Protein AF-A0A2H0HUX7-F1 (afdb_monomer)

Secondary structure (DSSP, 8-state):
--SSPP------S---GGGTTEEEEE--TT--EEEEEEETTEEEE--HHHHHHHHHHHHH----SSEEEEEGGGG----PPP-

Structure (mmCIF, N/CA/C/O backbone):
data_AF-A0A2H0HUX7-F1
#
_entry.id   AF-A0A2H0HUX7-F1
#
loop_
_atom_site.group_PDB
_atom_site.id
_atom_site.type_symbol
_atom_site.label_atom_id
_atom_site.label_alt_id
_atom_site.label_comp_id
_atom_site.label_asym_id
_atom_site.label_entity_id
_atom_site.label_seq_id
_atom_site.pdbx_PDB_ins_code
_atom_site.Cartn_x
_atom_site.Cartn_y
_atom_site.Cartn_z
_atom_site.occupancy
_atom_site.B_iso_or_equiv
_atom_site.auth_seq_id
_atom_site.auth_comp_id
_atom_site.auth_asym_id
_atom_site.auth_atom_id
_atom_site.pdbx_PDB_model_num
ATOM 1 N N . ASN A 1 1 ? 4.380 12.517 -16.553 1.00 61.72 1 ASN A N 1
ATOM 2 C CA . ASN A 1 1 ? 4.896 11.933 -15.295 1.00 61.72 1 ASN A CA 1
ATOM 3 C C . ASN A 1 1 ? 5.538 13.002 -14.440 1.00 61.72 1 ASN A C 1
ATOM 5 O O . ASN A 1 1 ? 6.414 13.715 -14.922 1.00 61.72 1 ASN A O 1
ATOM 9 N N . THR A 1 2 ? 5.040 13.152 -13.217 1.00 68.56 2 THR A N 1
ATOM 10 C CA . THR A 1 2 ? 5.615 13.992 -12.158 1.00 68.56 2 THR A CA 1
ATOM 11 C C . THR A 1 2 ? 6.615 13.160 -11.347 1.00 68.56 2 THR A C 1
ATOM 13 O O . THR A 1 2 ? 6.593 11.936 -11.422 1.00 68.56 2 THR A O 1
ATOM 16 N N . GLY A 1 3 ? 7.503 13.809 -10.589 1.00 74.81 3 GLY A N 1
ATOM 17 C CA . GLY A 1 3 ? 8.406 13.128 -9.645 1.00 74.81 3 GLY A CA 1
ATOM 18 C C . GLY A 1 3 ? 7.765 12.843 -8.282 1.00 74.81 3 GLY A C 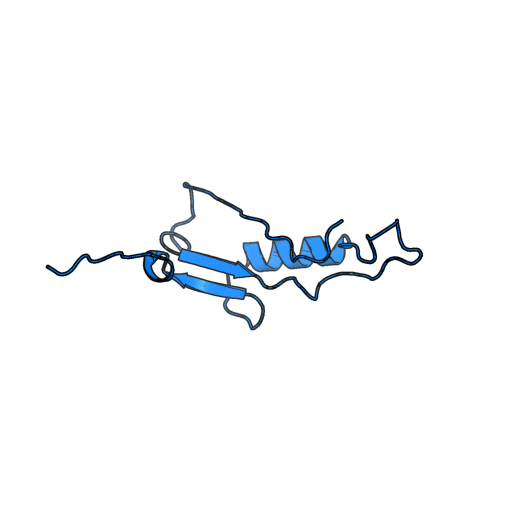1
ATOM 19 O O . GLY A 1 3 ? 8.478 12.606 -7.317 1.00 74.81 3 GLY A O 1
ATOM 20 N N . ILE A 1 4 ? 6.438 12.950 -8.183 1.00 82.88 4 ILE A N 1
ATOM 21 C CA . ILE A 1 4 ? 5.689 12.766 -6.938 1.00 82.88 4 ILE A CA 1
ATOM 22 C C . ILE A 1 4 ? 5.163 11.330 -6.917 1.00 82.88 4 ILE A C 1
ATOM 24 O O . ILE A 1 4 ? 4.773 10.798 -7.959 1.00 82.88 4 ILE A O 1
ATOM 28 N N . ALA A 1 5 ? 5.143 10.713 -5.736 1.00 85.31 5 ALA A N 1
ATOM 29 C CA . ALA A 1 5 ? 4.565 9.390 -5.549 1.00 85.31 5 ALA A CA 1
ATOM 30 C C . ALA A 1 5 ? 3.093 9.356 -5.994 1.00 85.31 5 ALA A C 1
ATOM 32 O O . ALA A 1 5 ? 2.333 10.305 -5.794 1.00 85.31 5 ALA A O 1
ATOM 33 N N . THR A 1 6 ? 2.697 8.246 -6.612 1.00 89.25 6 THR A N 1
ATOM 34 C CA . THR A 1 6 ? 1.306 7.989 -6.995 1.00 89.25 6 THR A CA 1
ATOM 35 C C . THR A 1 6 ? 0.685 7.037 -5.989 1.00 89.25 6 THR A C 1
ATOM 37 O O . THR A 1 6 ? 1.305 6.047 -5.613 1.00 89.25 6 THR A O 1
ATOM 40 N N . TYR A 1 7 ? -0.550 7.323 -5.591 1.00 94.19 7 TYR A N 1
ATOM 41 C CA . TYR A 1 7 ? -1.319 6.494 -4.670 1.00 94.19 7 TYR A CA 1
ATOM 42 C C . TYR A 1 7 ? -2.549 5.942 -5.384 1.00 94.19 7 TYR A C 1
ATOM 44 O O . TYR A 1 7 ? -3.188 6.651 -6.163 1.00 94.19 7 TYR A O 1
ATOM 52 N N . VAL A 1 8 ? -2.891 4.686 -5.097 1.00 95.00 8 VAL A N 1
ATOM 53 C CA . VAL A 1 8 ? -4.087 4.021 -5.623 1.00 95.00 8 VAL A CA 1
ATOM 54 C C . VAL A 1 8 ? -5.001 3.678 -4.455 1.00 95.00 8 VAL A C 1
ATOM 56 O O . VAL A 1 8 ? -4.579 3.031 -3.502 1.00 95.00 8 VAL A O 1
ATOM 59 N N . TRP A 1 9 ? -6.259 4.108 -4.539 1.00 96.19 9 TRP A N 1
ATOM 60 C CA . TRP A 1 9 ? -7.265 3.868 -3.508 1.00 96.19 9 TRP A CA 1
ATOM 61 C C . TRP A 1 9 ? -8.289 2.845 -3.989 1.00 96.19 9 TRP A C 1
ATOM 63 O O . TRP A 1 9 ? -8.949 3.051 -5.006 1.00 96.19 9 TRP A O 1
ATOM 73 N N . VAL A 1 10 ? -8.452 1.764 -3.227 1.00 95.44 10 VAL A N 1
ATOM 74 C CA . VAL A 1 10 ? -9.497 0.758 -3.450 1.00 95.44 10 VAL A CA 1
ATOM 75 C C . VAL A 1 10 ? -10.548 0.902 -2.355 1.00 95.44 10 VAL A C 1
ATOM 77 O O . VAL A 1 10 ? -10.280 0.660 -1.178 1.00 95.44 10 VAL A O 1
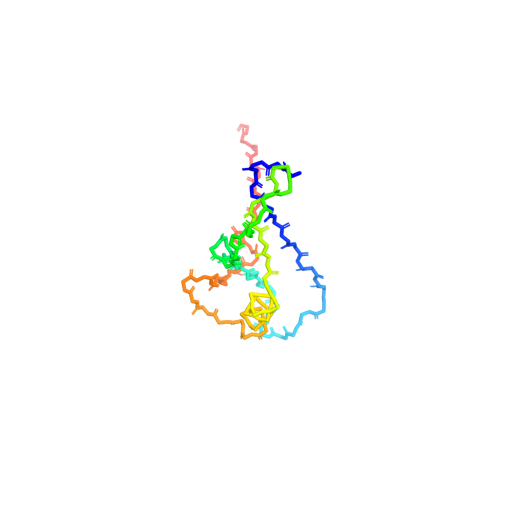ATOM 80 N N . LEU A 1 11 ? -11.757 1.311 -2.740 1.00 94.88 11 LEU A N 1
ATOM 81 C CA . LEU A 1 11 ? -12.856 1.593 -1.818 1.00 94.88 11 LEU A CA 1
ATOM 82 C C . LEU A 1 11 ? -13.998 0.599 -2.033 1.00 94.88 11 LEU A C 1
ATOM 84 O O . LEU A 1 11 ? -14.417 0.342 -3.158 1.00 94.88 11 LEU A O 1
ATOM 88 N N . SER A 1 12 ? -14.524 0.047 -0.940 1.00 93.56 12 SER A N 1
ATOM 89 C CA . SER A 1 12 ? -15.704 -0.817 -0.973 1.00 93.56 12 SER A CA 1
ATOM 90 C C . SER A 1 12 ? -16.478 -0.728 0.335 1.00 93.56 12 SER A C 1
ATOM 92 O O . SER A 1 12 ? -15.907 -0.878 1.417 1.00 93.56 12 SER A O 1
ATOM 9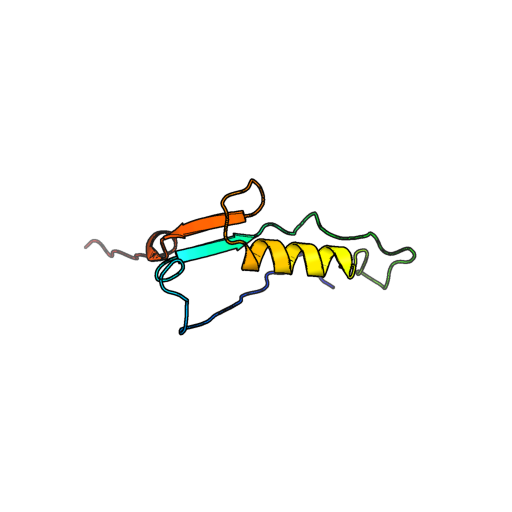4 N N . ASN A 1 13 ? -17.797 -0.565 0.217 1.00 93.44 13 ASN A N 1
ATOM 95 C CA . ASN A 1 13 ? -18.738 -0.648 1.339 1.00 93.44 13 ASN A CA 1
ATOM 96 C C . ASN A 1 13 ? -19.169 -2.097 1.632 1.00 93.44 13 ASN A C 1
ATOM 98 O O . ASN A 1 13 ? -19.854 -2.361 2.617 1.00 93.44 13 ASN A O 1
ATOM 102 N N . ARG A 1 14 ? -18.769 -3.055 0.785 1.00 95.50 14 ARG A N 1
ATOM 103 C CA . ARG A 1 14 ? -19.103 -4.482 0.897 1.00 95.50 14 ARG A CA 1
ATOM 104 C C . ARG A 1 14 ? -17.852 -5.29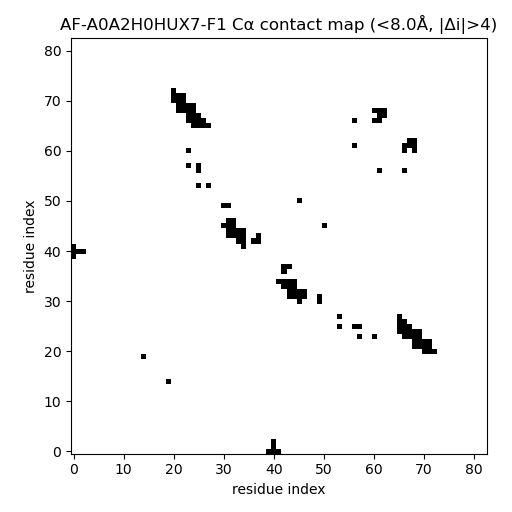1 1.234 1.00 95.50 14 ARG A C 1
ATOM 106 O O . ARG A 1 14 ? -17.404 -6.116 0.445 1.00 95.50 14 ARG A O 1
ATOM 113 N N . LYS A 1 15 ? -17.260 -5.019 2.399 1.00 95.69 15 LYS A N 1
ATOM 114 C CA . LYS A 1 15 ? -16.097 -5.771 2.894 1.00 95.69 15 LYS A CA 1
ATOM 115 C C . LYS A 1 15 ? -16.537 -7.091 3.552 1.00 95.69 15 LYS A C 1
ATOM 117 O O . LYS A 1 15 ? -17.550 -7.085 4.265 1.00 95.69 15 LYS A O 1
ATOM 122 N N . PRO A 1 16 ? -15.794 -8.201 3.364 1.00 95.75 16 PRO A N 1
ATOM 123 C CA . PRO A 1 16 ? -16.007 -9.421 4.140 1.00 95.75 16 PRO A CA 1
ATOM 124 C C . PRO A 1 16 ? -15.805 -9.136 5.634 1.00 95.75 16 PRO A C 1
ATOM 126 O O . PRO A 1 16 ? -15.118 -8.181 5.998 1.00 95.75 16 PRO A O 1
ATOM 129 N N . ALA A 1 17 ? -16.415 -9.951 6.499 1.00 96.75 17 ALA A N 1
ATOM 130 C CA . ALA A 1 17 ? -16.481 -9.685 7.939 1.00 96.75 17 ALA A CA 1
ATOM 131 C C . ALA A 1 17 ? -15.105 -9.399 8.566 1.00 96.75 17 ALA A C 1
ATOM 133 O O . ALA A 1 17 ? -14.967 -8.417 9.288 1.00 96.75 17 ALA A O 1
ATOM 134 N N . HIS A 1 18 ? -14.085 -10.178 8.197 1.00 95.06 18 HIS A N 1
ATOM 135 C CA . HIS A 1 18 ? -12.721 -10.053 8.714 1.00 95.06 18 HIS A CA 1
ATOM 136 C C . HIS A 1 18 ? -11.964 -8.788 8.268 1.00 95.06 18 HIS A C 1
ATOM 138 O O . HIS A 1 18 ? -10.874 -8.569 8.767 1.00 95.06 18 HIS A O 1
ATOM 144 N N . ARG A 1 19 ? -12.500 -7.970 7.343 1.00 96.56 19 ARG A N 1
ATOM 145 C CA . ARG A 1 19 ? -11.890 -6.691 6.904 1.00 96.56 19 ARG A CA 1
ATOM 146 C C . ARG A 1 19 ? -12.724 -5.459 7.256 1.00 96.56 19 ARG A C 1
ATOM 148 O O . ARG A 1 19 ? -12.367 -4.330 6.902 1.00 96.56 19 ARG A O 1
ATOM 155 N N . LYS A 1 20 ? -13.908 -5.644 7.850 1.00 96.19 20 LYS A N 1
ATOM 156 C CA . LYS A 1 20 ? -14.796 -4.522 8.185 1.00 96.19 20 LYS A CA 1
ATOM 157 C C . LYS A 1 20 ? -14.149 -3.652 9.259 1.00 96.19 20 LYS A C 1
ATOM 159 O O . LYS A 1 20 ? -13.543 -4.155 10.192 1.00 96.19 20 LYS A O 1
ATOM 164 N N . GLY A 1 21 ? -14.282 -2.334 9.108 1.00 95.19 21 GLY A N 1
ATOM 165 C CA . GLY A 1 21 ? -13.675 -1.375 10.034 1.00 95.19 21 GLY A CA 1
ATOM 166 C C . GLY A 1 21 ? -12.154 -1.251 9.916 1.00 95.19 21 GLY A C 1
ATOM 167 O O . GLY A 1 21 ? -11.571 -0.490 10.676 1.00 95.19 21 GLY A O 1
ATOM 168 N N . GLN A 1 22 ? -11.519 -1.930 8.956 1.00 96.31 22 GLN A N 1
ATOM 169 C CA . GLN A 1 22 ? -10.071 -1.896 8.766 1.00 96.31 22 GLN A CA 1
ATOM 170 C C . GLN A 1 22 ? -9.662 -1.283 7.425 1.00 96.31 22 GLN A C 1
ATOM 172 O O . GLN A 1 22 ? -10.415 -1.282 6.439 1.00 96.31 22 GLN A O 1
ATOM 177 N N . VAL A 1 23 ? -8.433 -0.779 7.403 1.00 97.00 23 VAL A N 1
ATOM 178 C CA . VAL A 1 23 ? -7.731 -0.228 6.244 1.00 97.00 23 VAL A CA 1
ATOM 179 C C . VAL A 1 23 ? -6.390 -0.943 6.132 1.00 97.00 23 VAL A C 1
ATOM 181 O O . VAL A 1 23 ? -5.651 -1.008 7.108 1.00 97.00 23 VAL A O 1
ATOM 184 N N . GLN A 1 24 ? -6.087 -1.462 4.945 1.00 98.19 24 GLN A N 1
ATOM 185 C CA . GLN A 1 24 ? -4.777 -2.017 4.616 1.00 98.19 24 GLN A CA 1
ATOM 186 C C . GLN A 1 24 ? -3.994 -0.966 3.829 1.00 98.19 24 GLN A C 1
ATOM 188 O O . GLN A 1 24 ? -4.493 -0.456 2.824 1.00 98.19 24 GLN A O 1
ATOM 193 N N . LEU A 1 25 ? -2.789 -0.641 4.285 1.00 98.12 25 LEU A N 1
ATOM 194 C CA . LEU A 1 25 ? -1.830 0.181 3.557 1.00 98.12 25 LEU A CA 1
ATOM 195 C C . LEU A 1 25 ? -0.755 -0.730 2.978 1.00 98.12 25 LEU A C 1
ATOM 197 O O . LEU A 1 25 ? -0.124 -1.471 3.728 1.00 98.12 25 LEU A O 1
ATOM 201 N N . ILE A 1 26 ? -0.558 -0.658 1.663 1.00 98.44 26 ILE A N 1
ATOM 202 C CA . ILE A 1 26 ? 0.454 -1.439 0.950 1.00 98.44 26 ILE A CA 1
ATOM 203 C C . ILE A 1 26 ? 1.513 -0.483 0.398 1.00 98.44 26 ILE A C 1
ATOM 205 O O . ILE A 1 26 ? 1.191 0.388 -0.414 1.00 98.44 26 ILE A O 1
ATOM 209 N N . ASP A 1 27 ? 2.765 -0.642 0.825 1.00 98.06 27 ASP A N 1
ATOM 210 C CA . ASP A 1 27 ? 3.914 0.071 0.263 1.00 98.06 27 ASP A CA 1
ATOM 211 C C . ASP A 1 27 ? 4.511 -0.719 -0.906 1.00 98.06 27 ASP A C 1
ATOM 213 O O . ASP A 1 27 ? 5.369 -1.585 -0.746 1.00 98.06 27 ASP A O 1
ATOM 217 N N . ALA A 1 28 ? 4.044 -0.388 -2.108 1.00 96.81 28 ALA A N 1
ATOM 218 C CA . ALA A 1 28 ? 4.548 -0.933 -3.364 1.00 96.81 28 ALA A CA 1
ATOM 219 C C . ALA A 1 28 ? 5.614 -0.037 -4.026 1.00 96.81 28 ALA A C 1
ATOM 221 O O . ALA A 1 28 ? 5.905 -0.201 -5.211 1.00 96.81 28 ALA A O 1
ATOM 222 N N . SER A 1 29 ? 6.185 0.941 -3.309 1.00 94.38 29 SER A N 1
ATOM 223 C CA . SER A 1 29 ? 7.060 1.964 -3.907 1.00 94.38 29 SER A CA 1
ATOM 224 C C . SER A 1 29 ? 8.325 1.402 -4.559 1.00 94.38 29 SER A C 1
ATOM 226 O O . SER A 1 29 ? 8.872 2.035 -5.459 1.00 94.38 29 SER A O 1
ATOM 228 N N . GLN A 1 30 ? 8.769 0.219 -4.128 1.00 94.75 30 GLN A N 1
ATOM 229 C CA . GLN A 1 30 ? 9.949 -0.475 -4.652 1.00 94.75 30 GLN A CA 1
ATOM 230 C C . GLN A 1 30 ? 9.609 -1.605 -5.637 1.00 94.75 30 GLN A C 1
ATOM 232 O O . GLN A 1 30 ? 10.510 -2.285 -6.122 1.00 94.75 30 GLN A O 1
ATOM 237 N N . TRP A 1 31 ? 8.328 -1.848 -5.928 1.00 95.94 31 TRP A N 1
ATOM 238 C CA . TRP A 1 31 ? 7.893 -2.946 -6.796 1.00 95.94 31 TRP A CA 1
ATOM 239 C C . TRP A 1 31 ? 7.693 -2.441 -8.215 1.00 95.94 31 TRP A C 1
ATOM 241 O O . TRP A 1 31 ? 6.578 -2.180 -8.651 1.00 95.94 31 TRP A O 1
ATOM 251 N N . PHE A 1 32 ? 8.798 -2.230 -8.914 1.00 94.38 32 PHE A N 1
ATOM 252 C CA . PHE A 1 32 ? 8.792 -1.784 -10.296 1.00 94.38 32 PHE A CA 1
ATOM 253 C C . PHE A 1 32 ? 10.051 -2.266 -11.006 1.00 94.38 32 PHE A C 1
ATOM 255 O O . PHE A 1 32 ? 11.072 -2.577 -10.388 1.00 94.38 32 PHE A O 1
ATOM 262 N N . LYS A 1 33 ? 10.012 -2.227 -12.334 1.00 93.12 33 LYS A N 1
ATOM 263 C CA . LYS A 1 33 ? 11.192 -2.387 -13.179 1.00 93.12 33 LYS A CA 1
ATOM 264 C C . LYS A 1 33 ? 11.574 -1.036 -13.786 1.00 93.12 33 LYS A C 1
ATOM 266 O O . LYS A 1 33 ? 10.692 -0.273 -14.196 1.00 93.12 33 LYS A O 1
ATOM 271 N N . PRO A 1 34 ? 12.868 -0.684 -13.832 1.00 91.88 34 PRO A N 1
ATOM 272 C CA . PRO A 1 34 ? 13.302 0.480 -14.586 1.00 91.88 34 PRO A CA 1
ATOM 273 C C . PRO A 1 34 ? 13.035 0.245 -16.077 1.00 91.88 34 PRO A C 1
ATOM 275 O O . PRO A 1 34 ? 13.215 -0.858 -16.593 1.00 91.88 34 PRO A O 1
ATOM 278 N N . LEU A 1 35 ? 12.632 1.292 -16.790 1.00 91.44 35 LEU A N 1
ATOM 279 C CA . LEU A 1 35 ? 12.447 1.219 -18.233 1.00 91.44 35 LEU A CA 1
ATOM 280 C C . LEU A 1 35 ? 13.799 1.086 -18.937 1.00 91.44 35 LEU A C 1
ATOM 282 O O . LEU A 1 35 ? 14.727 1.847 -18.673 1.00 91.44 35 LEU A O 1
ATOM 286 N N . ARG A 1 36 ? 13.880 0.192 -19.931 1.00 89.06 36 ARG A N 1
ATOM 287 C CA . ARG A 1 36 ? 15.074 0.053 -20.788 1.00 89.06 36 ARG A CA 1
ATOM 288 C C . ARG A 1 36 ? 15.423 1.353 -21.528 1.00 89.06 36 ARG A C 1
ATOM 290 O O . ARG A 1 36 ? 16.590 1.622 -21.796 1.00 89.06 36 ARG A O 1
ATOM 297 N N . LYS A 1 37 ? 14.409 2.147 -21.883 1.00 90.56 37 LYS A N 1
ATOM 298 C CA . LYS A 1 37 ? 14.544 3.492 -22.453 1.00 90.56 37 LYS A CA 1
ATOM 299 C C . LYS A 1 37 ? 13.482 4.393 -21.832 1.00 90.56 37 LYS A C 1
ATOM 301 O O . LYS A 1 37 ? 12.295 4.089 -21.920 1.00 90.56 37 LYS A O 1
ATOM 306 N N . ASN A 1 38 ? 13.908 5.504 -21.237 1.00 88.38 38 ASN A N 1
ATOM 307 C CA . ASN A 1 38 ? 12.989 6.457 -20.618 1.00 88.38 38 ASN A CA 1
ATOM 308 C C . ASN A 1 38 ? 12.027 7.059 -21.652 1.00 88.38 38 ASN A C 1
ATOM 310 O O . ASN A 1 38 ? 12.417 7.396 -22.773 1.00 88.38 38 ASN A O 1
ATOM 314 N N . LEU A 1 39 ? 10.774 7.245 -21.242 1.00 84.94 39 LEU A N 1
ATOM 315 C CA . LEU A 1 39 ? 9.737 7.928 -22.015 1.00 84.94 39 LEU A CA 1
ATOM 316 C C . LEU A 1 39 ? 9.473 9.291 -21.369 1.00 84.94 39 LEU A C 1
ATOM 318 O O . LEU A 1 39 ? 8.629 9.441 -20.480 1.00 84.94 39 LEU A O 1
ATOM 322 N N . GLY A 1 40 ? 10.256 10.294 -21.772 1.00 86.12 40 GLY A N 1
ATOM 323 C CA . GLY A 1 40 ? 10.262 11.606 -21.126 1.00 86.12 40 GLY A CA 1
ATOM 324 C C . GLY A 1 40 ? 10.660 11.488 -19.651 1.00 86.12 40 GLY A C 1
ATOM 325 O O . GLY A 1 40 ? 11.728 10.976 -19.333 1.00 86.12 40 GLY A O 1
ATOM 326 N N . LYS A 1 41 ? 9.781 11.929 -18.742 1.00 84.62 41 LYS A N 1
ATOM 327 C CA . LYS A 1 41 ? 9.972 11.800 -17.283 1.00 84.62 41 LYS A CA 1
ATOM 328 C C . LYS A 1 41 ? 9.559 10.430 -16.718 1.00 84.62 41 LYS A C 1
ATOM 330 O O . LYS A 1 41 ? 9.626 10.236 -15.510 1.00 84.62 41 LYS A O 1
ATOM 335 N N . LYS A 1 42 ? 9.073 9.496 -17.547 1.00 84.62 42 LYS A N 1
ATOM 336 C CA . LYS A 1 42 ? 8.786 8.116 -17.127 1.00 84.62 42 LYS A CA 1
ATOM 337 C C . LYS A 1 42 ? 10.063 7.286 -17.223 1.00 84.62 42 LYS A C 1
ATOM 339 O O . LYS A 1 42 ? 10.609 7.139 -18.314 1.00 84.62 42 LYS A O 1
ATOM 344 N N . ASN A 1 43 ? 10.488 6.723 -16.100 1.00 86.56 43 ASN A N 1
ATOM 345 C CA . ASN A 1 43 ? 11.689 5.895 -15.974 1.00 86.56 43 ASN A CA 1
ATOM 346 C C . ASN A 1 43 ? 11.425 4.514 -15.348 1.00 86.56 43 ASN A C 1
ATOM 348 O O . ASN A 1 43 ? 12.332 3.691 -15.338 1.00 86.56 43 ASN A O 1
ATOM 352 N N . CYS A 1 44 ? 10.204 4.241 -14.880 1.00 91.25 44 CYS A N 1
ATOM 353 C CA . CYS A 1 44 ? 9.820 2.970 -14.266 1.00 91.25 44 CYS A CA 1
ATOM 354 C C . CYS A 1 44 ? 8.493 2.450 -14.836 1.00 91.25 44 CYS A C 1
ATOM 356 O O . CYS A 1 44 ? 7.668 3.221 -15.347 1.00 91.25 44 CYS A O 1
ATOM 358 N N . GLU A 1 45 ? 8.278 1.144 -14.718 1.00 92.50 45 GLU A N 1
ATOM 359 C CA . GLU A 1 45 ? 7.027 0.461 -15.033 1.00 92.50 45 GLU A CA 1
ATOM 360 C C . GLU A 1 45 ? 6.696 -0.625 -14.007 1.00 92.50 45 GLU A C 1
ATOM 362 O O . GLU A 1 45 ? 7.591 -1.220 -13.414 1.00 92.50 45 GLU A O 1
ATOM 367 N N . LEU A 1 46 ? 5.401 -0.880 -13.816 1.00 94.44 46 LEU A N 1
ATOM 368 C CA . LEU A 1 46 ? 4.928 -2.063 -13.103 1.00 94.44 46 LEU A CA 1
ATOM 369 C C . LEU A 1 46 ? 4.860 -3.209 -14.106 1.00 94.44 46 LEU A C 1
ATOM 371 O O . LEU A 1 46 ? 4.133 -3.117 -15.099 1.00 94.44 46 LEU A O 1
ATOM 375 N N . SER A 1 47 ? 5.622 -4.267 -13.861 1.00 95.31 47 SER A N 1
ATOM 376 C CA . SER A 1 47 ? 5.531 -5.485 -14.657 1.00 95.31 47 SER A CA 1
ATOM 377 C C . SER A 1 47 ? 4.309 -6.322 -14.257 1.00 95.31 47 SER A C 1
ATOM 379 O O . SER A 1 47 ? 3.731 -6.088 -13.191 1.00 95.31 47 SER A O 1
ATOM 381 N N . PRO A 1 48 ? 3.890 -7.302 -15.077 1.00 97.25 48 PRO A N 1
ATOM 382 C CA . PRO A 1 48 ? 2.810 -8.214 -14.705 1.00 97.25 48 PRO A CA 1
ATOM 383 C C . PRO A 1 48 ? 3.049 -8.895 -13.352 1.00 97.25 48 PRO A C 1
ATOM 385 O O . PRO A 1 48 ? 2.116 -9.022 -12.564 1.00 97.25 48 PRO A O 1
ATOM 388 N N . GLU A 1 49 ? 4.302 -9.245 -13.048 1.00 97.88 49 GLU A N 1
ATOM 389 C CA . GLU A 1 49 ? 4.673 -9.859 -11.772 1.00 97.88 49 GLU A CA 1
ATOM 390 C C . GLU A 1 49 ? 4.504 -8.890 -10.591 1.00 97.88 49 GLU A C 1
ATOM 392 O O . GLU A 1 49 ? 4.043 -9.290 -9.522 1.00 97.88 49 GLU A O 1
ATOM 397 N N . ASP A 1 50 ? 4.822 -7.604 -10.781 1.00 97.50 50 ASP A N 1
ATOM 398 C CA . ASP A 1 50 ? 4.627 -6.577 -9.748 1.00 97.50 50 ASP A CA 1
ATOM 399 C C . ASP A 1 50 ? 3.134 -6.359 -9.470 1.00 97.50 50 ASP A C 1
ATOM 401 O O . ASP A 1 50 ? 2.708 -6.278 -8.318 1.00 97.50 50 ASP A O 1
ATOM 405 N N . ILE A 1 51 ? 2.317 -6.313 -10.527 1.00 97.06 51 ILE A N 1
ATOM 406 C CA . ILE A 1 51 ? 0.858 -6.168 -10.421 1.00 97.06 51 ILE A CA 1
ATOM 407 C C . ILE A 1 51 ? 0.253 -7.374 -9.699 1.00 97.06 51 ILE A C 1
ATOM 409 O O . ILE A 1 51 ? -0.601 -7.210 -8.821 1.00 97.06 51 ILE A O 1
ATOM 413 N N . GLU A 1 52 ? 0.698 -8.583 -10.042 1.00 98.25 52 GLU A N 1
ATOM 414 C CA . GLU A 1 52 ? 0.264 -9.804 -9.373 1.00 98.25 52 GLU A CA 1
ATOM 415 C C . GLU A 1 52 ? 0.662 -9.796 -7.895 1.00 98.25 52 GLU A C 1
ATOM 417 O O . GLU A 1 52 ? -0.175 -10.098 -7.045 1.00 98.25 52 GLU A O 1
ATOM 422 N N . ARG A 1 53 ? 1.893 -9.381 -7.572 1.00 98.12 53 ARG A N 1
ATOM 423 C CA . ARG A 1 53 ? 2.356 -9.248 -6.187 1.00 98.12 53 ARG A CA 1
ATOM 424 C C . ARG A 1 53 ? 1.469 -8.293 -5.390 1.00 98.12 53 ARG A C 1
ATOM 426 O O . ARG A 1 53 ? 0.982 -8.688 -4.337 1.00 98.12 53 ARG A O 1
ATOM 433 N N . ILE A 1 54 ? 1.189 -7.093 -5.909 1.00 98.06 54 ILE A N 1
ATOM 434 C CA . ILE A 1 54 ? 0.282 -6.121 -5.265 1.00 98.06 54 ILE A CA 1
ATOM 435 C C . ILE A 1 54 ? -1.098 -6.739 -5.033 1.00 98.06 54 ILE A C 1
ATOM 437 O O . ILE A 1 54 ? -1.668 -6.621 -3.946 1.00 98.06 54 ILE A O 1
ATOM 441 N N . SER A 1 55 ? -1.631 -7.408 -6.057 1.00 98.06 55 SER A N 1
ATOM 442 C CA . SER A 1 55 ? -2.957 -8.023 -6.005 1.00 98.06 55 SER A CA 1
ATOM 443 C C . SER A 1 55 ? -3.019 -9.126 -4.951 1.00 98.06 55 SER A C 1
ATOM 445 O O . SER A 1 55 ? -3.962 -9.156 -4.164 1.00 98.06 55 SER A O 1
ATOM 447 N N . ARG A 1 56 ? -2.001 -9.993 -4.890 1.00 98.44 56 ARG A N 1
ATOM 448 C CA . ARG A 1 56 ? -1.876 -11.041 -3.869 1.00 98.44 56 ARG A CA 1
ATOM 449 C C . ARG A 1 56 ? -1.769 -10.438 -2.476 1.00 98.44 56 ARG A C 1
ATOM 451 O O . ARG A 1 56 ? -2.611 -10.744 -1.650 1.00 98.44 56 ARG A O 1
ATOM 458 N N . THR A 1 57 ? -0.875 -9.474 -2.250 1.00 98.50 57 THR A N 1
ATOM 459 C CA . THR A 1 57 ? -0.756 -8.789 -0.950 1.00 98.50 57 THR A CA 1
ATOM 460 C C . THR A 1 57 ? -2.089 -8.186 -0.484 1.00 98.50 57 THR A C 1
ATOM 462 O O . THR A 1 57 ? -2.454 -8.298 0.688 1.00 98.50 57 THR A O 1
ATOM 465 N N . PHE A 1 58 ? -2.864 -7.588 -1.394 1.00 97.94 58 PHE A N 1
ATOM 466 C CA . PHE A 1 58 ? -4.209 -7.100 -1.084 1.00 97.94 58 PHE A CA 1
ATOM 467 C C . PHE A 1 58 ? -5.205 -8.225 -0.759 1.00 97.94 58 PHE A C 1
ATOM 469 O O . PHE A 1 58 ? -6.063 -8.068 0.114 1.00 97.94 58 PHE A O 1
ATOM 476 N N . LEU A 1 59 ? -5.148 -9.353 -1.465 1.00 97.31 59 LEU A N 1
ATOM 477 C CA . LEU A 1 59 ? -6.047 -10.493 -1.261 1.00 97.31 59 LEU A CA 1
ATOM 478 C C . LEU A 1 59 ? -5.700 -11.316 -0.015 1.00 97.31 59 LEU A C 1
ATOM 480 O O . LEU A 1 59 ? -6.621 -11.776 0.657 1.00 97.31 59 LEU A O 1
ATOM 484 N N . ASP A 1 60 ? -4.425 -11.419 0.337 1.00 97.88 60 ASP A N 1
ATOM 485 C CA . ASP A 1 60 ? -3.961 -12.151 1.515 1.00 97.88 60 ASP A CA 1
ATOM 486 C C . ASP A 1 60 ? -4.353 -11.402 2.799 1.00 97.88 60 ASP A C 1
ATOM 488 O O . ASP A 1 60 ? -4.879 -12.006 3.729 1.00 97.88 60 ASP A O 1
ATOM 492 N N . PHE A 1 61 ? -4.237 -10.063 2.806 1.00 97.81 61 PHE A N 1
ATOM 493 C CA . PHE A 1 61 ? -4.620 -9.209 3.945 1.00 97.81 61 PHE A CA 1
ATOM 494 C C . PHE A 1 61 ? -3.948 -9.645 5.251 1.00 97.81 61 PHE A C 1
ATOM 496 O O . PHE A 1 61 ? -4.581 -9.813 6.292 1.00 97.81 61 PHE A O 1
ATOM 503 N N . GLU A 1 62 ? -2.630 -9.790 5.172 1.00 98.00 62 GLU A N 1
ATOM 504 C CA . GLU A 1 62 ? -1.764 -10.137 6.292 1.00 98.00 62 GLU A CA 1
ATOM 505 C C . GLU A 1 62 ? -0.808 -8.982 6.621 1.00 98.00 62 GLU A C 1
ATOM 507 O O . GLU A 1 62 ? -0.482 -8.144 5.769 1.00 98.00 62 GLU A O 1
ATOM 512 N N . GLU A 1 63 ? -0.372 -8.936 7.880 1.00 98.12 63 GLU A N 1
ATOM 513 C CA . GLU A 1 63 ? 0.653 -8.003 8.353 1.00 98.12 63 GLU A CA 1
ATOM 514 C C . GLU A 1 63 ? 2.031 -8.444 7.854 1.00 98.12 63 GLU A C 1
ATOM 516 O O . GLU A 1 63 ? 2.509 -9.536 8.162 1.00 98.12 63 GLU A O 1
ATOM 521 N N . THR A 1 64 ? 2.684 -7.574 7.093 1.00 98.19 64 THR A N 1
ATOM 522 C CA . THR A 1 64 ? 4.044 -7.749 6.572 1.00 98.19 64 THR A CA 1
ATOM 523 C C . THR A 1 64 ? 4.761 -6.394 6.599 1.00 98.19 64 THR A C 1
ATOM 525 O O . THR A 1 64 ? 4.122 -5.364 6.829 1.00 98.19 64 THR A O 1
ATOM 528 N N . PRO A 1 65 ? 6.082 -6.325 6.362 1.00 97.81 65 PRO A N 1
ATOM 529 C CA . PRO A 1 65 ? 6.771 -5.038 6.274 1.00 97.81 65 PRO A CA 1
ATOM 530 C C . PRO A 1 65 ? 6.134 -4.074 5.258 1.00 97.81 65 PRO A C 1
ATOM 532 O O . PRO A 1 65 ? 6.0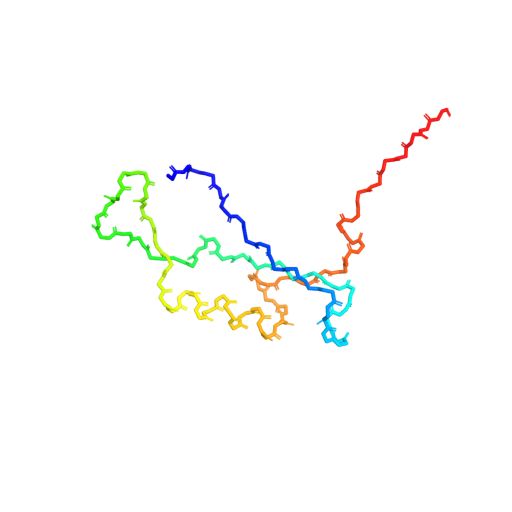61 -2.871 5.518 1.00 97.81 65 PRO A O 1
ATOM 535 N N . GLU A 1 66 ? 5.627 -4.604 4.143 1.00 97.88 66 GLU A N 1
ATOM 536 C CA . GLU A 1 66 ? 5.004 -3.842 3.062 1.00 97.88 66 GLU A CA 1
ATOM 537 C C . GLU A 1 66 ? 3.475 -3.751 3.156 1.00 97.88 66 GLU A C 1
ATOM 539 O O . GLU A 1 66 ? 2.889 -2.965 2.421 1.00 97.88 66 GLU A O 1
ATOM 544 N N . SER A 1 67 ? 2.811 -4.510 4.034 1.00 98.50 67 SER A N 1
ATOM 545 C CA . SER A 1 67 ? 1.353 -4.482 4.230 1.00 98.50 67 SER A CA 1
ATOM 546 C C . SER A 1 67 ? 1.016 -4.297 5.698 1.00 98.50 67 SER A C 1
ATOM 548 O O . SER A 1 67 ? 1.219 -5.205 6.495 1.00 98.50 67 SER A O 1
ATOM 550 N N . LYS A 1 68 ? 0.449 -3.140 6.036 1.00 98.38 68 LYS A N 1
ATOM 551 C CA . LYS A 1 68 ? 0.021 -2.815 7.400 1.00 98.38 68 LYS A CA 1
ATOM 552 C C . LYS A 1 68 ? -1.486 -2.678 7.486 1.00 98.38 68 LYS A C 1
ATOM 554 O O . LYS A 1 68 ? -2.094 -2.045 6.619 1.00 98.38 68 LYS A O 1
ATOM 559 N N . ILE A 1 69 ? -2.091 -3.211 8.539 1.00 98.12 69 ILE A N 1
ATOM 560 C CA . ILE A 1 69 ? -3.538 -3.233 8.737 1.00 98.12 69 ILE A CA 1
ATOM 561 C C . ILE A 1 69 ? -3.889 -2.418 9.976 1.00 98.12 69 ILE A C 1
ATOM 563 O O . ILE A 1 69 ? -3.515 -2.703 11.108 1.00 98.12 69 ILE A O 1
ATOM 567 N N . PHE A 1 70 ? -4.690 -1.388 9.761 1.00 97.38 70 PHE A N 1
ATOM 568 C CA . PHE A 1 70 ? -5.089 -0.456 10.800 1.00 97.38 70 PHE A CA 1
ATOM 569 C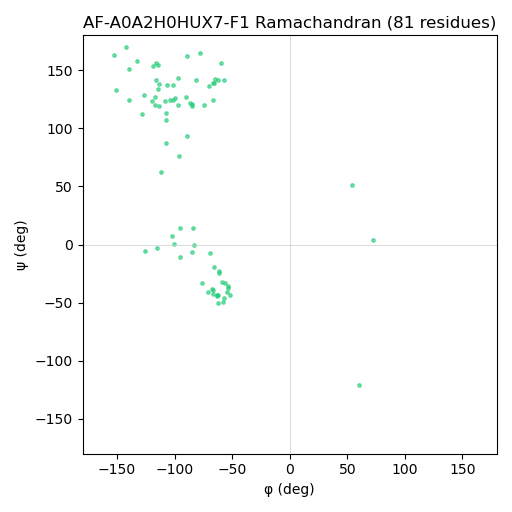 C . PHE A 1 70 ? -6.598 -0.467 10.984 1.00 97.38 70 PHE A C 1
ATOM 571 O O . PHE A 1 70 ? -7.367 -0.707 10.050 1.00 97.38 70 PHE A O 1
ATOM 578 N N . GLN A 1 71 ? -7.035 -0.124 12.193 1.00 95.88 71 GLN A N 1
ATOM 579 C CA . GLN A 1 71 ? -8.423 0.256 12.426 1.00 95.88 71 GLN A CA 1
ATOM 580 C C . GLN A 1 71 ? -8.713 1.571 11.697 1.00 95.88 71 GLN A C 1
ATOM 582 O O . GLN A 1 71 ? -7.913 2.501 11.742 1.00 95.88 71 GLN A O 1
ATOM 587 N N . ASN A 1 72 ? -9.881 1.682 11.069 1.00 91.88 72 ASN A N 1
ATOM 588 C CA . ASN A 1 72 ? -10.289 2.874 10.321 1.00 91.88 72 ASN A CA 1
ATOM 589 C C . ASN A 1 72 ? -10.256 4.145 11.188 1.00 91.88 72 ASN A C 1
ATOM 591 O O . ASN A 1 72 ? -9.915 5.220 10.706 1.00 91.88 72 ASN A O 1
ATOM 595 N N . ALA A 1 73 ? -10.551 4.010 12.485 1.00 91.06 73 ALA A N 1
ATOM 596 C CA . ALA A 1 73 ? -10.496 5.106 13.449 1.00 91.06 73 ALA A CA 1
ATOM 597 C C . ALA A 1 73 ? -9.090 5.719 13.610 1.00 91.06 73 ALA A C 1
ATOM 599 O O . ALA A 1 73 ? -8.989 6.886 13.978 1.00 91.06 73 ALA A O 1
ATOM 600 N N . ALA A 1 74 ? -8.018 4.981 13.288 1.00 90.69 74 ALA A N 1
ATOM 601 C CA . ALA A 1 74 ? -6.644 5.486 13.348 1.00 90.69 74 ALA A CA 1
ATOM 602 C C . ALA A 1 74 ? -6.367 6.610 12.332 1.00 90.69 74 ALA A C 1
ATOM 604 O O . ALA A 1 74 ? -5.425 7.374 12.512 1.00 90.69 74 ALA A O 1
ATOM 605 N N . PHE A 1 75 ? -7.194 6.734 11.288 1.00 88.00 75 PHE A N 1
ATOM 606 C CA . PHE A 1 75 ? -7.093 7.795 10.279 1.00 88.00 75 PHE A CA 1
ATOM 607 C C . PHE A 1 75 ? -8.126 8.911 10.474 1.00 88.00 75 PHE A C 1
ATOM 609 O O . PHE A 1 75 ? -8.270 9.779 9.614 1.00 88.00 75 PHE A O 1
ATOM 616 N N . GLY A 1 76 ? -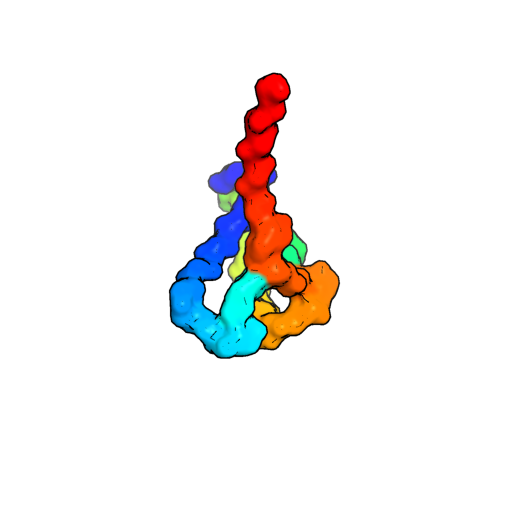8.874 8.89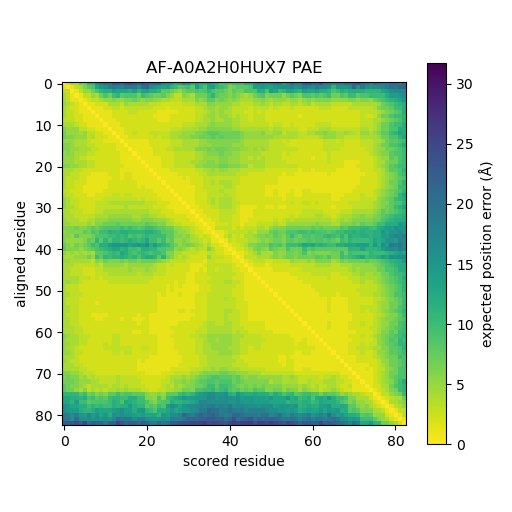0 11.582 1.00 83.25 76 GLY A N 1
ATOM 617 C CA . GLY A 1 76 ? -9.829 9.943 11.906 1.00 83.25 76 GLY A CA 1
ATOM 618 C C . GLY A 1 76 ? -9.117 11.262 12.206 1.00 83.25 76 GLY A C 1
ATOM 619 O O . GLY A 1 76 ? -8.269 11.327 13.093 1.00 83.25 76 GLY A O 1
ATOM 620 N N . TYR A 1 77 ? -9.482 12.323 11.489 1.00 82.19 77 TYR A N 1
ATOM 621 C CA . TYR A 1 77 ? -9.079 13.686 11.823 1.00 82.19 77 TYR A CA 1
ATOM 622 C C . TYR A 1 77 ? -10.116 14.314 12.757 1.00 82.19 77 TYR A C 1
AT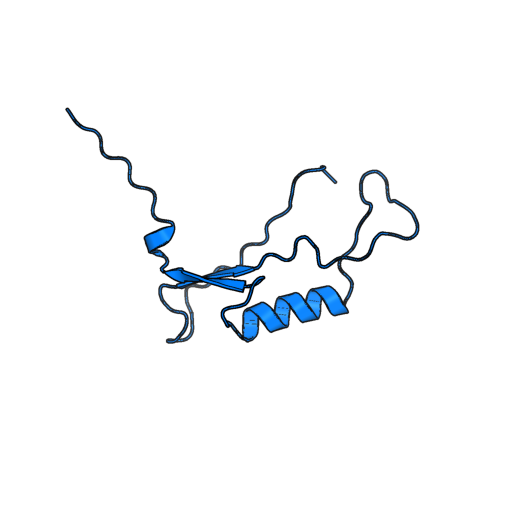OM 624 O O . TYR A 1 77 ? -11.301 14.358 12.426 1.00 82.19 77 TYR A O 1
ATOM 632 N N . TRP A 1 78 ? -9.664 14.836 13.898 1.00 80.25 78 TRP A N 1
ATOM 633 C CA . TRP A 1 78 ? -10.506 15.552 14.854 1.00 80.25 78 TRP A CA 1
ATOM 634 C C . TRP A 1 78 ? -9.983 16.975 15.014 1.00 80.25 78 TRP A C 1
ATOM 636 O O . TRP A 1 78 ? -8.825 17.180 15.374 1.00 80.25 78 TRP A O 1
ATOM 646 N N . LYS A 1 79 ? -10.841 17.964 14.763 1.00 81.00 79 LYS A N 1
ATOM 647 C CA . LYS A 1 79 ? -10.561 19.367 15.069 1.00 81.00 79 LYS A CA 1
ATOM 648 C C . LYS A 1 79 ? -11.421 19.771 16.257 1.00 81.00 79 LYS A C 1
ATOM 650 O O . LYS A 1 79 ? -12.632 19.903 16.115 1.00 81.00 79 LYS A O 1
ATOM 655 N N . VAL A 1 80 ? -10.791 19.938 17.415 1.00 81.31 80 VAL A N 1
ATOM 656 C CA . VAL A 1 80 ? -11.444 20.471 18.614 1.00 81.31 80 VAL A CA 1
ATOM 657 C C . VAL A 1 80 ? -11.120 21.957 18.686 1.00 81.31 80 VAL A C 1
ATOM 659 O O . VAL A 1 80 ? -9.949 22.331 18.727 1.00 81.31 80 VAL A O 1
ATOM 662 N N . THR A 1 81 ? -12.146 22.802 18.659 1.00 78.94 81 THR A N 1
ATOM 663 C CA . THR A 1 81 ? -12.001 24.224 18.984 1.00 78.94 81 THR A CA 1
ATOM 664 C C . THR A 1 81 ? -12.151 24.349 20.495 1.00 78.94 81 THR A C 1
ATOM 666 O O . THR A 1 81 ? -13.163 23.908 21.035 1.00 78.94 81 THR A O 1
ATOM 669 N N . VAL A 1 82 ? -11.137 24.882 21.172 1.00 78.81 82 VAL A N 1
ATOM 670 C CA . VAL A 1 82 ? -11.207 25.217 22.600 1.00 78.81 82 VAL A CA 1
ATOM 671 C C . VAL A 1 82 ? -11.426 26.725 22.685 1.00 78.81 82 VAL A C 1
ATOM 673 O O . VAL A 1 82 ? -10.655 27.469 22.076 1.00 78.81 82 VAL A O 1
ATOM 676 N N . GLU A 1 83 ? -12.493 27.139 23.368 1.00 67.94 83 GLU A N 1
ATOM 677 C CA . GLU A 1 83 ? -12.780 28.535 23.736 1.00 67.94 83 GLU A CA 1
ATOM 678 C C . GLU A 1 83 ? -12.281 28.829 25.154 1.00 67.94 83 GLU A C 1
ATOM 680 O O . GLU A 1 83 ? -12.388 27.920 26.013 1.00 67.94 83 GLU A O 1
#

Solvent-accessible surface area (backbone atoms only — not comparable to full-atom values): 5643 Å² total; per-residue (Å²): 112,72,98,64,90,84,85,87,88,89,85,72,94,82,57,58,80,98,49,57,69,48,44,78,48,70,66,56,90,81,53,59,43,73,45,98,67,61,61,82,71,37,50,65,42,71,46,73,68,40,53,49,48,55,51,46,55,66,70,69,68,58,82,48,100,47,26,45,76,41,55,50,72,80,74,64,86,82,87,82,86,84,133

Nearest PDB structures (foldseek):
  5vxj-assembly4_G  TM=2.837E-01  e=1.243E+00  Shigella flexneri

Sequence (83 aa):
NTGIATYVWVLSNRKPAHRKGQVQLIDASQWFKPLRKNLGKKNCELSPEDIERISRTFLDFEETPESKIFQNAAFGYWKVTVE

pLDDT: mean 92.08, std 7.69, range [61.72, 98.5]

Mean predicted aligned error: 4.99 Å

Radius of gyration: 16.96 Å; Cα contacts (8 Å, |Δi|>4): 69; chains: 1; bounding box: 34×41×46 Å

Foldseek 3Di:
DDPDDDDDDDDDPDDDPVCPQKDKAFALVPQWDFDPDADVPRGTGHDPVSVVVVVVCVVVQDDDPGIDMDGNCVPDDDDDDDD